Protein AF-A0A2H6MVV5-F1 (afdb_monomer)

Sequence (108 aa):
RSAELLYFADVCAGPGGFSEYVLWRRKWHAKGFGMTLKGPNDFKLEDFYAASSELFEPYYGEGGVEGDGDITRPENISAFQQFVLDNTDQKGVHFLMADGGFSVEGQE

Secondary structure (DSSP, 8-state):
-----EEEEEES-TT-HHHHHHHHHHGGGEEEEEE--SSTTS--GGG-SS--TTTEEE--STTGGGS---TTSHHHHHHHHHHHHHTTTTS--SEEEE------TT--

Structure (mmCIF, N/CA/C/O backbone):
data_AF-A0A2H6MVV5-F1
#
_entry.id   AF-A0A2H6MVV5-F1
#
loop_
_atom_site.group_PDB
_atom_site.id
_atom_site.type_symbol
_atom_site.label_atom_id
_atom_site.label_alt_id
_atom_site.label_comp_id
_atom_site.label_asym_id
_atom_site.label_entity_id
_atom_site.label_seq_id
_atom_site.pdbx_PDB_ins_code
_atom_site.Cartn_x
_atom_site.Cartn_y
_atom_site.Cartn_z
_atom_site.occupancy
_atom_site.B_iso_or_equiv
_atom_site.auth_seq_id
_atom_site.auth_comp_id
_atom_site.auth_asy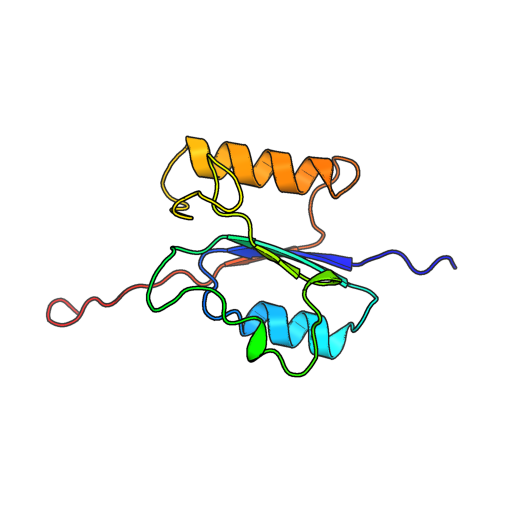m_id
_atom_site.auth_atom_id
_atom_site.pdbx_PDB_model_num
ATOM 1 N N . ARG A 1 1 ? -19.690 -7.672 22.460 1.00 46.81 1 ARG A N 1
ATOM 2 C CA . ARG A 1 1 ? -18.239 -7.608 22.158 1.00 46.81 1 ARG A CA 1
ATOM 3 C C . ARG A 1 1 ? -18.051 -6.428 21.221 1.00 46.81 1 ARG A C 1
ATOM 5 O O . ARG A 1 1 ? -18.814 -6.361 20.267 1.00 46.81 1 ARG A O 1
ATOM 12 N N . SER A 1 2 ? -17.149 -5.493 21.528 1.00 52.41 2 SER A N 1
ATOM 13 C CA . SER A 1 2 ? -16.774 -4.441 20.571 1.00 52.41 2 SER A CA 1
ATOM 14 C C . SER A 1 2 ? -16.255 -5.126 19.305 1.00 52.41 2 SER A C 1
ATOM 16 O O . SER A 1 2 ? -15.496 -6.089 19.428 1.00 52.41 2 SER A O 1
ATOM 18 N N . ALA A 1 3 ? -16.741 -4.745 18.126 1.00 67.06 3 ALA A N 1
ATOM 19 C CA . ALA A 1 3 ? -16.295 -5.348 16.875 1.00 67.06 3 ALA A CA 1
ATOM 20 C C . ALA A 1 3 ? -14.900 -4.799 16.551 1.00 67.06 3 ALA A C 1
ATOM 22 O O . ALA A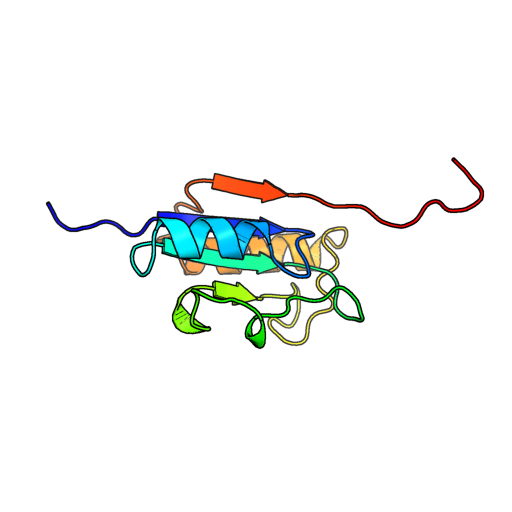 1 3 ? -14.767 -3.671 16.092 1.00 67.06 3 ALA A O 1
ATOM 23 N N . GLU A 1 4 ? -13.865 -5.572 16.870 1.00 85.62 4 GLU A N 1
ATOM 24 C CA . GLU A 1 4 ? -12.477 -5.226 16.570 1.00 85.62 4 GLU A CA 1
ATOM 25 C C . GLU A 1 4 ? -12.238 -5.259 15.051 1.00 85.62 4 GLU A C 1
ATOM 27 O O . GLU A 1 4 ? -12.716 -6.165 14.357 1.00 85.62 4 GLU A O 1
ATOM 32 N N . LEU A 1 5 ? -11.543 -4.243 14.533 1.00 93.06 5 LEU A N 1
ATOM 33 C CA . LEU A 1 5 ? -11.223 -4.125 13.112 1.00 93.06 5 LEU A CA 1
ATOM 34 C C . LEU A 1 5 ? -10.189 -5.174 12.702 1.00 93.06 5 LEU A C 1
ATOM 36 O O . LEU A 1 5 ? -9.177 -5.369 13.369 1.00 93.06 5 LEU A O 1
ATOM 40 N N . LEU A 1 6 ? -10.414 -5.814 11.555 1.00 96.25 6 LEU A N 1
ATOM 41 C CA . LEU A 1 6 ? -9.422 -6.674 10.922 1.00 96.25 6 LEU A CA 1
ATOM 42 C C . LEU A 1 6 ? -8.440 -5.831 10.099 1.00 96.25 6 LEU A C 1
ATOM 44 O O . LEU A 1 6 ? -8.753 -5.424 8.985 1.00 96.25 6 LEU A O 1
ATOM 48 N N . TYR A 1 7 ? -7.241 -5.612 10.624 1.00 98.00 7 TYR A N 1
ATOM 49 C CA . TYR A 1 7 ? -6.128 -5.031 9.869 1.00 98.00 7 TYR A CA 1
ATOM 50 C C . TYR A 1 7 ? -5.432 -6.059 8.976 1.00 98.00 7 TYR A C 1
ATOM 52 O O . TYR A 1 7 ? -5.089 -7.139 9.463 1.00 98.00 7 TYR A O 1
ATOM 60 N N . PHE A 1 8 ? -5.185 -5.714 7.714 1.00 98.25 8 PHE A N 1
ATOM 61 C CA . PHE A 1 8 ? -4.405 -6.522 6.773 1.00 98.25 8 PHE A CA 1
ATOM 62 C C . PHE A 1 8 ? -3.486 -5.647 5.913 1.00 98.25 8 PHE A C 1
ATOM 64 O O . PHE A 1 8 ? -3.714 -4.446 5.785 1.00 98.25 8 PHE A O 1
ATOM 71 N N . ALA A 1 9 ? -2.456 -6.249 5.322 1.00 98.56 9 ALA A N 1
ATOM 72 C CA . ALA A 1 9 ? -1.613 -5.598 4.321 1.00 98.56 9 ALA A CA 1
ATOM 73 C C . ALA A 1 9 ? -1.573 -6.405 3.016 1.00 98.56 9 ALA A C 1
ATOM 75 O O . ALA A 1 9 ? -1.695 -7.631 3.050 1.00 98.56 9 ALA A O 1
ATOM 76 N N . ASP A 1 10 ? -1.394 -5.717 1.891 1.00 98.06 10 ASP A N 1
ATOM 77 C CA . ASP A 1 10 ? -1.328 -6.306 0.551 1.00 98.06 10 ASP A CA 1
ATOM 78 C C . ASP A 1 10 ? -0.183 -5.661 -0.244 1.00 98.06 10 ASP A C 1
ATOM 80 O O . ASP A 1 10 ? -0.208 -4.460 -0.524 1.00 98.06 10 ASP A O 1
ATOM 84 N N . VAL A 1 11 ? 0.864 -6.431 -0.548 1.00 97.94 11 VAL A N 1
ATOM 85 C CA . VAL A 1 11 ? 2.091 -5.914 -1.174 1.00 97.94 11 VAL A CA 1
ATOM 86 C C . VAL A 1 11 ? 2.392 -6.575 -2.515 1.00 97.94 11 VAL A C 1
ATOM 88 O O . VAL A 1 11 ? 2.093 -7.750 -2.719 1.00 97.94 11 VAL A O 1
ATOM 91 N N . CYS A 1 12 ? 3.000 -5.816 -3.432 1.00 96.12 12 CYS A N 1
ATOM 92 C CA . CYS A 1 12 ? 3.171 -6.202 -4.840 1.00 96.12 12 CYS A CA 1
ATOM 93 C C . CYS A 1 12 ? 1.832 -6.547 -5.510 1.00 96.12 12 CYS A C 1
ATOM 95 O O . CYS A 1 12 ? 1.741 -7.491 -6.286 1.00 96.12 12 CYS A O 1
ATOM 97 N N . ALA A 1 13 ? 0.784 -5.817 -5.136 1.00 91.06 13 ALA A N 1
ATOM 98 C CA . ALA A 1 13 ? -0.582 -6.314 -5.222 1.00 91.06 13 ALA A CA 1
ATOM 99 C C . ALA A 1 13 ? -1.449 -5.632 -6.279 1.00 91.06 13 ALA A C 1
ATOM 101 O O . ALA A 1 13 ? -2.637 -5.934 -6.373 1.00 91.06 13 ALA A O 1
ATOM 102 N N . GLY A 1 14 ? -0.913 -4.693 -7.056 1.00 90.88 14 GLY A N 1
ATOM 103 C CA . GLY A 1 14 ? -1.703 -4.042 -8.094 1.00 90.88 14 GLY A CA 1
ATOM 104 C C . GLY A 1 14 ? -2.182 -5.057 -9.151 1.00 90.88 14 GLY A C 1
ATOM 105 O O . GLY A 1 14 ? -1.411 -5.928 -9.556 1.00 90.88 14 GLY A O 1
ATOM 106 N N . PRO A 1 15 ? -3.461 -5.013 -9.580 1.00 94.88 15 PRO A N 1
ATOM 107 C CA . PRO A 1 15 ? -4.445 -3.947 -9.357 1.00 94.88 15 PRO A CA 1
ATOM 108 C C . PRO A 1 15 ? -5.269 -4.036 -8.056 1.00 94.88 15 PRO A C 1
ATOM 110 O O . PRO A 1 15 ? -6.068 -3.138 -7.799 1.00 94.88 15 PRO A O 1
ATOM 113 N N . GLY A 1 16 ? -5.081 -5.068 -7.225 1.00 93.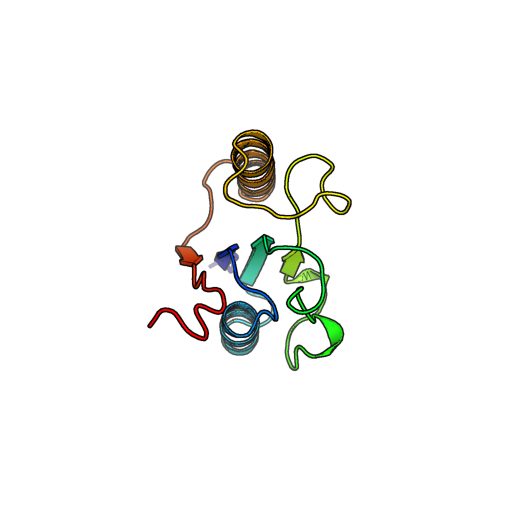56 16 GLY A N 1
ATOM 114 C CA . GLY A 1 16 ? -5.646 -5.149 -5.869 1.00 93.56 16 GLY A CA 1
ATOM 115 C C . GLY A 1 16 ? -6.709 -6.229 -5.631 1.00 93.56 16 GLY A C 1
ATOM 116 O O . GLY A 1 16 ? -7.498 -6.115 -4.694 1.00 93.56 16 GLY A O 1
ATOM 117 N N . GLY A 1 17 ? -6.755 -7.291 -6.443 1.00 92.94 17 GLY A N 1
ATOM 118 C CA . GLY A 1 17 ? -7.804 -8.323 -6.355 1.00 92.94 17 GLY A CA 1
ATOM 119 C C . GLY A 1 17 ? -7.876 -9.067 -5.009 1.00 92.94 17 GLY A C 1
ATOM 120 O O . GLY A 1 17 ? -8.962 -9.424 -4.549 1.00 92.94 17 GLY A O 1
ATOM 121 N N . PHE A 1 18 ? -6.743 -9.272 -4.329 1.00 95.06 18 PHE A N 1
ATOM 122 C CA . PHE A 1 18 ? -6.731 -9.864 -2.984 1.00 95.06 18 PHE A CA 1
ATOM 123 C C . PHE A 1 18 ? -7.400 -8.946 -1.959 1.00 95.06 18 PHE A C 1
ATOM 125 O O . PHE A 1 18 ? -8.285 -9.379 -1.212 1.00 95.06 18 PHE A O 1
ATOM 132 N N . SER A 1 19 ? -7.031 -7.667 -1.967 1.00 94.94 19 SER A N 1
ATOM 133 C CA . SER A 1 19 ? -7.681 -6.634 -1.162 1.00 94.94 19 SER A CA 1
ATOM 134 C C . SER A 1 19 ? -9.178 -6.526 -1.446 1.00 94.94 19 SER A C 1
ATOM 136 O O . SER A 1 19 ? -9.970 -6.493 -0.501 1.00 94.94 19 SER A O 1
ATOM 138 N N . GLU A 1 20 ? -9.589 -6.559 -2.717 1.00 93.50 20 GLU A N 1
ATOM 139 C CA . GLU A 1 20 ? -11.006 -6.559 -3.092 1.00 93.50 20 GLU A CA 1
ATOM 140 C C . GLU A 1 20 ? -11.756 -7.722 -2.429 1.00 93.50 20 GLU A C 1
ATOM 142 O O . GLU A 1 20 ? -12.800 -7.513 -1.805 1.00 93.50 20 GLU A O 1
ATOM 147 N N . TYR A 1 21 ? -11.207 -8.941 -2.482 1.00 93.88 21 TYR A N 1
ATOM 148 C CA . TYR A 1 21 ? -11.827 -10.108 -1.853 1.00 93.88 21 TYR A CA 1
ATOM 149 C C . TYR A 1 21 ? -11.976 -9.950 -0.332 1.00 93.88 21 TYR A C 1
ATOM 151 O O . TYR A 1 21 ? -13.047 -10.234 0.225 1.00 93.88 21 TYR A O 1
ATOM 159 N N . VAL A 1 22 ? -10.924 -9.492 0.356 1.00 94.50 22 VAL A N 1
ATOM 160 C CA . VAL A 1 22 ? -10.956 -9.289 1.813 1.00 94.50 22 VAL A CA 1
ATOM 161 C C . VAL A 1 22 ? -12.024 -8.261 2.182 1.00 94.50 22 VAL A C 1
ATOM 163 O O . VAL A 1 22 ? -12.841 -8.516 3.075 1.00 94.50 22 VAL A O 1
ATOM 166 N N . LEU A 1 23 ? -12.066 -7.134 1.473 1.00 93.25 23 LEU A N 1
ATOM 167 C CA . LEU A 1 23 ? -13.005 -6.045 1.733 1.00 93.25 23 LEU A CA 1
ATOM 168 C C . LEU A 1 23 ? -14.440 -6.422 1.366 1.00 93.25 23 LEU A C 1
ATOM 170 O O . LEU A 1 23 ? -15.354 -6.149 2.139 1.00 93.25 23 LEU A O 1
ATOM 174 N N . TRP A 1 24 ? -14.659 -7.155 0.276 1.00 91.81 24 TRP A N 1
ATOM 175 C CA . TRP A 1 24 ? -15.966 -7.725 -0.049 1.00 91.81 24 TRP A CA 1
ATOM 176 C C . TRP A 1 24 ? -16.472 -8.659 1.057 1.00 91.81 24 TRP A C 1
ATOM 178 O O . TRP A 1 24 ? -17.624 -8.565 1.498 1.00 91.81 24 TRP A O 1
ATOM 188 N N . ARG A 1 25 ? -15.601 -9.543 1.562 1.00 92.75 25 ARG A N 1
ATOM 189 C CA . ARG A 1 25 ? -15.966 -10.529 2.586 1.00 92.75 25 ARG A CA 1
ATOM 190 C C . ARG A 1 25 ? -16.217 -9.889 3.951 1.00 92.75 25 ARG A C 1
ATOM 192 O O . ARG A 1 25 ? -17.114 -10.330 4.674 1.00 92.75 25 ARG A O 1
ATOM 199 N N . ARG A 1 26 ? -15.397 -8.911 4.343 1.00 92.00 26 ARG A N 1
ATOM 200 C CA . ARG A 1 26 ? -15.388 -8.317 5.694 1.00 92.00 26 ARG A CA 1
ATOM 201 C C . ARG A 1 26 ? -16.152 -7.001 5.786 1.00 92.00 26 ARG A C 1
ATOM 203 O O . ARG A 1 26 ? -16.536 -6.608 6.893 1.00 92.00 26 ARG A O 1
ATOM 210 N N . LYS A 1 27 ? -16.442 -6.376 4.645 1.00 89.56 27 LYS A N 1
ATOM 211 C CA . LYS A 1 27 ? -17.068 -5.059 4.527 1.00 89.56 27 LYS A CA 1
ATOM 212 C C . LYS A 1 27 ? -16.271 -4.037 5.356 1.00 89.56 27 LYS A C 1
ATOM 214 O O . LYS A 1 27 ? -15.053 -4.108 5.442 1.00 89.56 27 LYS A O 1
ATOM 219 N N . TRP A 1 28 ? -16.974 -3.151 6.045 1.00 89.56 28 TRP A N 1
ATOM 220 C CA . TRP A 1 28 ? -16.454 -2.144 6.968 1.00 89.56 28 TRP A CA 1
ATOM 221 C C . TRP A 1 28 ? -15.724 -2.669 8.222 1.00 89.56 28 TRP A C 1
ATOM 223 O O . TRP A 1 28 ? -15.189 -1.871 8.981 1.00 89.56 28 TRP A O 1
ATOM 233 N N . HIS A 1 29 ? -15.668 -3.985 8.463 1.00 92.69 29 HIS A N 1
ATOM 234 C CA . HIS A 1 29 ? -14.925 -4.558 9.598 1.00 92.69 29 HIS A CA 1
ATOM 235 C C . HIS A 1 29 ? -13.468 -4.904 9.258 1.00 92.69 29 HIS A C 1
ATOM 237 O O . HIS A 1 29 ? -12.861 -5.734 9.942 1.00 92.69 29 HIS A O 1
ATOM 243 N N . ALA A 1 30 ? -12.928 -4.346 8.176 1.00 94.69 30 ALA A N 1
ATOM 244 C CA . ALA A 1 30 ? -11.540 -4.516 7.785 1.00 94.69 30 ALA A CA 1
ATOM 245 C C . ALA A 1 30 ? -10.930 -3.191 7.328 1.00 94.69 30 ALA A C 1
ATOM 247 O O . ALA A 1 30 ? -11.625 -2.335 6.783 1.00 94.69 30 ALA A O 1
ATOM 248 N N . LYS A 1 31 ? -9.624 -3.062 7.552 1.00 96.06 31 LYS A N 1
ATOM 249 C CA . LYS A 1 31 ? -8.798 -1.944 7.111 1.00 96.06 31 LYS A CA 1
ATOM 250 C C . LYS A 1 31 ? -7.533 -2.502 6.469 1.00 96.06 31 LYS A C 1
ATOM 252 O O . LYS A 1 31 ? -6.808 -3.261 7.113 1.00 96.06 31 LYS A O 1
ATOM 257 N N . GLY A 1 32 ? -7.316 -2.167 5.204 1.00 96.81 32 GLY A N 1
ATOM 258 C CA . GLY A 1 32 ? -6.173 -2.623 4.423 1.00 96.81 32 GLY A CA 1
ATOM 259 C C . GLY A 1 32 ? -5.147 -1.527 4.173 1.00 96.81 32 GLY A C 1
ATOM 260 O O . GLY A 1 32 ? -5.508 -0.358 4.026 1.00 96.81 32 GLY A O 1
ATOM 261 N N . PHE A 1 33 ? -3.884 -1.932 4.083 1.00 97.88 33 PHE A N 1
ATOM 262 C CA . PHE A 1 33 ? -2.756 -1.081 3.705 1.00 97.88 33 PHE A CA 1
ATOM 263 C C . PHE A 1 33 ? -2.032 -1.709 2.515 1.00 97.88 33 PHE A C 1
ATOM 265 O O . PHE A 1 33 ? -1.694 -2.894 2.559 1.00 97.88 33 PHE A O 1
ATOM 272 N N . GLY A 1 34 ? -1.810 -0.936 1.457 1.00 97.62 34 GLY A N 1
ATOM 273 C CA . GLY A 1 34 ? -1.291 -1.449 0.193 1.00 97.62 34 GLY A CA 1
ATOM 274 C C . GLY A 1 34 ? 0.028 -0.819 -0.219 1.00 97.62 34 GLY A C 1
ATOM 275 O O . GLY A 1 34 ? 0.164 0.393 -0.116 1.00 97.62 34 GLY A O 1
ATOM 276 N N . MET A 1 35 ? 0.956 -1.605 -0.765 1.00 98.50 35 MET A N 1
ATOM 277 C CA . MET A 1 35 ? 2.117 -1.075 -1.494 1.00 98.50 35 MET A CA 1
ATOM 278 C C . MET A 1 35 ? 2.334 -1.872 -2.780 1.00 98.50 35 MET A C 1
ATOM 280 O O . MET A 1 35 ? 2.459 -3.093 -2.757 1.00 98.50 35 MET A O 1
ATOM 284 N N . THR A 1 36 ? 2.382 -1.190 -3.917 1.00 98.19 36 THR A N 1
ATOM 285 C CA . THR A 1 36 ? 2.669 -1.792 -5.224 1.00 98.19 36 THR A CA 1
ATOM 286 C C . THR A 1 36 ? 3.426 -0.787 -6.077 1.00 98.19 36 THR A C 1
ATOM 288 O O . THR A 1 36 ? 3.345 0.410 -5.813 1.00 98.19 36 THR A O 1
ATOM 291 N N . LEU A 1 37 ? 4.134 -1.254 -7.105 1.00 97.88 37 LEU A N 1
ATOM 292 C CA . LEU A 1 37 ? 4.791 -0.366 -8.061 1.00 97.88 37 LEU A CA 1
ATOM 293 C C . LEU A 1 37 ? 3.765 0.545 -8.742 1.00 97.88 37 LEU A C 1
ATOM 295 O O . LEU A 1 37 ? 2.740 0.067 -9.237 1.00 97.88 37 LEU A O 1
ATOM 299 N N . LYS A 1 38 ? 4.078 1.839 -8.836 1.00 96.44 38 LYS A N 1
ATOM 300 C CA . LYS A 1 38 ? 3.301 2.759 -9.672 1.00 96.44 38 LYS A CA 1
ATOM 301 C C . LYS A 1 38 ? 3.409 2.403 -11.151 1.00 96.44 38 LYS A C 1
ATOM 303 O O . LYS A 1 38 ? 4.419 1.881 -11.622 1.00 96.44 38 LYS A O 1
ATOM 308 N N . GLY A 1 39 ? 2.378 2.769 -11.910 1.00 94.75 39 GLY A N 1
ATOM 309 C CA . GLY A 1 39 ? 2.354 2.635 -13.364 1.00 94.75 39 GLY A CA 1
ATOM 310 C C . GLY A 1 39 ? 1.162 1.816 -13.866 1.00 94.75 39 GLY A C 1
ATOM 311 O O . GLY A 1 39 ? 0.085 1.883 -13.283 1.00 94.75 39 GLY A O 1
ATOM 312 N N . PRO A 1 40 ? 1.309 1.055 -14.967 1.00 93.75 40 PRO A N 1
ATOM 313 C CA . PRO A 1 40 ? 0.179 0.362 -15.598 1.00 93.75 40 PRO A CA 1
ATOM 314 C C . PRO A 1 40 ? -0.515 -0.683 -14.712 1.00 93.75 40 PRO A C 1
ATOM 316 O O . PRO A 1 40 ? -1.705 -0.943 -14.891 1.00 93.75 40 PRO A O 1
ATOM 319 N N . ASN A 1 41 ? 0.234 -1.266 -13.773 1.00 93.56 41 ASN A N 1
ATOM 320 C CA . ASN A 1 41 ? -0.230 -2.295 -12.845 1.00 93.56 41 ASN A CA 1
ATOM 321 C C . ASN A 1 41 ? -0.415 -1.734 -11.424 1.00 93.56 41 ASN A C 1
ATOM 323 O O . ASN A 1 41 ? -0.243 -2.473 -10.463 1.00 93.56 41 ASN A O 1
ATOM 327 N N . ASP A 1 42 ? -0.704 -0.438 -11.278 1.00 96.00 42 ASP A N 1
ATOM 328 C CA . ASP A 1 42 ? -1.028 0.171 -9.981 1.00 96.00 42 ASP A CA 1
ATOM 329 C C . ASP A 1 42 ? -2.413 -0.290 -9.477 1.00 96.00 42 ASP A C 1
ATOM 331 O O . ASP A 1 42 ? -3.193 -0.898 -10.220 1.00 96.00 42 ASP A O 1
ATOM 335 N N . PHE A 1 43 ? -2.727 -0.014 -8.210 1.00 94.06 43 PHE A N 1
ATOM 336 C CA . PHE A 1 43 ? -4.052 -0.235 -7.636 1.00 94.06 43 PHE A CA 1
ATOM 337 C C . PHE A 1 43 ? -5.136 0.490 -8.440 1.00 94.06 43 PHE A C 1
ATOM 339 O O . PHE A 1 43 ? -4.991 1.659 -8.789 1.00 94.06 43 PHE A O 1
ATOM 346 N N . LYS A 1 44 ? -6.260 -0.196 -8.669 1.00 91.19 44 LYS A N 1
ATOM 347 C CA . LYS A 1 44 ? -7.447 0.361 -9.335 1.00 91.19 44 LYS A CA 1
ATOM 348 C C . LYS A 1 44 ? -8.616 0.378 -8.366 1.00 91.19 44 LYS A C 1
ATOM 350 O O . LYS A 1 44 ? -9.508 -0.466 -8.422 1.00 91.19 44 LYS A O 1
ATOM 355 N N . LEU A 1 45 ? -8.570 1.299 -7.408 1.00 84.25 45 LEU A N 1
ATOM 356 C CA . LEU A 1 45 ? -9.557 1.345 -6.325 1.00 84.25 45 LEU A CA 1
ATOM 357 C C . LEU A 1 45 ? -10.956 1.714 -6.828 1.00 84.25 45 LEU A C 1
ATOM 359 O O . LEU A 1 45 ? -11.944 1.301 -6.231 1.00 84.25 45 LEU A O 1
ATOM 363 N N . GLU A 1 46 ? -11.050 2.457 -7.929 1.00 81.88 46 GLU A N 1
ATOM 364 C CA . GLU A 1 46 ? -12.311 2.770 -8.603 1.00 81.88 46 GLU A CA 1
ATOM 365 C C . GLU A 1 46 ? -13.023 1.532 -9.166 1.00 81.88 46 GLU A C 1
ATOM 367 O O . GLU A 1 46 ? -14.246 1.547 -9.303 1.00 81.88 46 GLU A O 1
ATOM 372 N N . ASP A 1 47 ? -12.276 0.459 -9.438 1.00 81.38 47 ASP A N 1
ATOM 373 C CA . ASP A 1 47 ? -12.816 -0.802 -9.941 1.00 81.38 47 ASP A CA 1
ATOM 374 C C . ASP A 1 47 ? -13.281 -1.724 -8.800 1.00 81.38 47 ASP A C 1
ATOM 376 O O . ASP A 1 47 ? -13.937 -2.736 -9.055 1.00 81.38 47 ASP A O 1
ATOM 380 N N . PHE A 1 48 ? -12.984 -1.393 -7.534 1.00 79.31 48 PHE A N 1
ATOM 381 C CA . PHE A 1 48 ? -13.371 -2.231 -6.402 1.00 79.31 48 PHE A CA 1
ATOM 382 C C . PHE A 1 48 ? -14.889 -2.194 -6.201 1.00 79.31 48 PHE A C 1
ATOM 384 O O . PHE A 1 48 ? -15.468 -1.179 -5.814 1.00 79.31 48 PHE A O 1
ATOM 391 N N . TYR A 1 49 ? -15.549 -3.344 -6.351 1.00 69.19 49 TYR A N 1
ATOM 392 C CA . TYR A 1 49 ? -17.010 -3.416 -6.232 1.00 69.19 49 TYR A CA 1
ATOM 393 C C . TYR A 1 49 ? -17.522 -3.136 -4.805 1.00 69.19 49 TYR A C 1
ATOM 395 O O . TYR A 1 49 ? -18.676 -2.753 -4.603 1.00 69.19 49 TYR A O 1
ATOM 403 N N . ALA A 1 50 ? -16.684 -3.376 -3.791 1.00 63.56 50 ALA A N 1
ATOM 404 C CA . ALA A 1 50 ? -17.107 -3.451 -2.391 1.00 63.56 50 ALA A CA 1
ATOM 405 C C . ALA A 1 50 ? -16.350 -2.530 -1.423 1.00 63.56 50 ALA A C 1
ATOM 407 O O . ALA A 1 50 ? -16.612 -2.576 -0.218 1.00 63.56 50 ALA A O 1
ATOM 408 N N . ALA A 1 51 ? -15.419 -1.711 -1.908 1.00 63.50 51 ALA A N 1
ATOM 409 C CA . ALA A 1 51 ? -14.501 -0.983 -1.04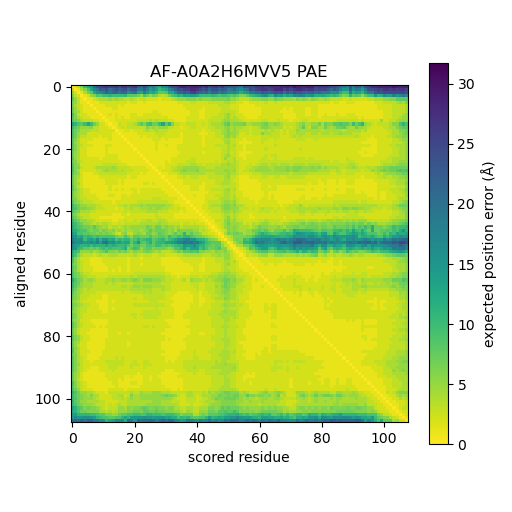7 1.00 63.50 51 ALA A CA 1
ATOM 410 C C . ALA A 1 51 ? -14.475 0.505 -1.382 1.00 63.50 51 ALA A C 1
ATOM 412 O O . ALA A 1 51 ? -14.125 0.906 -2.483 1.00 63.50 51 ALA A O 1
ATOM 413 N N . SER A 1 52 ? -14.826 1.328 -0.393 1.00 68.50 52 SER A N 1
ATOM 414 C CA . SER A 1 52 ? -14.484 2.747 -0.448 1.00 68.50 52 SER A CA 1
ATOM 415 C C . SER A 1 52 ? -12.993 2.930 -0.153 1.00 68.50 52 SER A C 1
ATOM 417 O O . SER A 1 52 ? -12.399 2.111 0.556 1.00 68.50 52 SER A O 1
ATOM 419 N N . SER A 1 53 ? -12.419 4.045 -0.605 1.00 65.44 53 SER A N 1
ATOM 420 C CA . SER A 1 53 ? -11.054 4.469 -0.265 1.00 65.44 53 SER A CA 1
ATOM 421 C C . SER A 1 53 ? -10.800 4.575 1.246 1.00 65.44 53 SER A C 1
ATOM 423 O O . SER A 1 53 ? -9.659 4.544 1.683 1.00 65.44 53 SER A O 1
ATOM 425 N N . GLU A 1 54 ? -11.841 4.655 2.083 1.00 80.44 54 GLU A N 1
ATOM 426 C CA . GLU A 1 54 ? -11.680 4.652 3.543 1.00 80.44 54 GLU A CA 1
ATOM 427 C C . GLU A 1 54 ? -11.286 3.276 4.099 1.00 80.44 54 GLU A C 1
ATOM 429 O O . GLU A 1 54 ? -10.759 3.186 5.209 1.00 80.44 54 GLU A O 1
ATOM 434 N N . LEU A 1 55 ? -11.523 2.192 3.354 1.00 90.31 55 LEU A N 1
ATOM 435 C CA . LEU A 1 55 ? -11.237 0.825 3.799 1.00 90.31 55 LEU A CA 1
ATOM 436 C C . LEU A 1 55 ? -9.864 0.320 3.343 1.00 90.31 55 LEU A C 1
ATOM 438 O O . LEU A 1 55 ? -9.375 -0.665 3.897 1.00 90.31 55 LEU A O 1
ATOM 442 N N . PHE A 1 56 ? -9.232 0.994 2.380 1.00 94.50 56 PHE A N 1
ATOM 443 C CA . PHE A 1 56 ? -7.936 0.612 1.828 1.00 94.50 56 PHE A CA 1
ATOM 444 C C . PHE A 1 56 ? -7.065 1.835 1.545 1.00 94.50 56 PHE A C 1
ATOM 446 O O . PHE A 1 56 ? -7.475 2.713 0.794 1.00 94.50 56 PHE A O 1
ATOM 453 N N . GLU A 1 57 ? -5.865 1.877 2.124 1.00 95.56 57 GLU A N 1
ATOM 454 C CA . GLU A 1 57 ? -4.916 2.983 1.948 1.00 95.56 57 GLU A CA 1
ATOM 455 C C . GLU A 1 57 ? -3.653 2.525 1.203 1.00 95.56 57 GLU A C 1
ATOM 457 O O . GLU A 1 57 ? -2.824 1.813 1.783 1.00 95.56 57 GLU A O 1
ATOM 462 N N . PRO A 1 58 ? -3.479 2.930 -0.069 1.00 95.88 58 PRO A N 1
ATOM 463 C CA . PRO A 1 58 ? -2.212 2.797 -0.775 1.00 95.88 58 PRO A CA 1
ATOM 464 C C . PRO A 1 58 ? -1.137 3.711 -0.177 1.00 95.88 58 PRO A C 1
ATOM 466 O O . PRO A 1 58 ? -1.381 4.889 0.087 1.00 95.88 58 PRO A O 1
ATOM 469 N N . TYR A 1 59 ? 0.070 3.181 -0.016 1.00 97.81 59 TYR A N 1
ATOM 470 C CA . TYR A 1 59 ? 1.244 3.901 0.457 1.00 97.81 59 TYR A CA 1
ATOM 471 C C . TYR A 1 59 ? 2.480 3.395 -0.293 1.00 97.81 59 TYR A C 1
ATOM 473 O O . TYR A 1 59 ? 2.803 2.210 -0.246 1.00 97.81 59 TYR A O 1
ATOM 481 N N . TYR A 1 60 ? 3.178 4.289 -0.990 1.00 98.31 60 TYR A N 1
ATOM 482 C CA . TYR A 1 60 ? 4.194 3.933 -1.987 1.00 98.31 60 TYR A CA 1
ATOM 483 C C . TYR A 1 60 ? 5.634 4.072 -1.466 1.00 98.31 60 TYR A C 1
ATOM 485 O O . TYR A 1 60 ? 6.567 4.260 -2.244 1.00 98.31 60 TYR A O 1
ATOM 493 N N . GLY A 1 61 ? 5.827 3.959 -0.150 1.00 98.00 61 GLY A N 1
ATOM 494 C CA . GLY A 1 61 ? 7.143 3.998 0.486 1.00 98.00 61 GLY A CA 1
ATOM 495 C C . GLY A 1 61 ? 7.615 5.414 0.828 1.00 98.00 61 GLY A C 1
ATOM 496 O O . GLY A 1 61 ? 6.851 6.221 1.358 1.00 98.00 61 GLY A O 1
ATOM 497 N N . GLU A 1 62 ? 8.892 5.712 0.590 1.00 97.4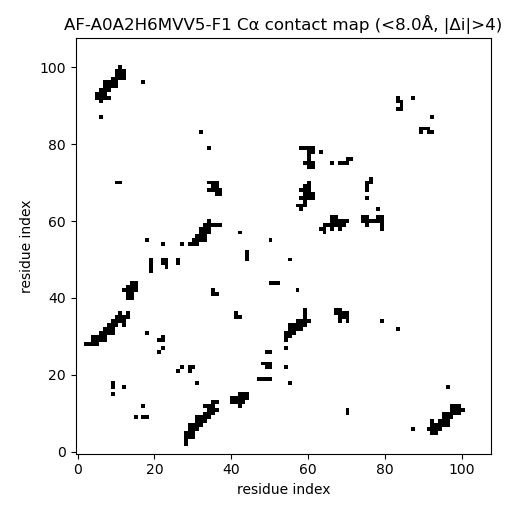4 62 GLU A N 1
ATOM 498 C CA . GLU A 1 62 ? 9.467 7.035 0.843 1.00 97.44 62 GLU A CA 1
ATOM 499 C C . GLU A 1 62 ? 8.723 8.106 0.023 1.00 97.44 62 GLU A C 1
ATOM 501 O O . GLU A 1 62 ? 8.519 7.962 -1.179 1.00 97.44 62 GLU A O 1
ATOM 506 N N . GLY A 1 63 ? 8.276 9.182 0.680 1.00 95.12 63 GLY A N 1
ATOM 507 C CA . GLY A 1 63 ? 7.395 10.185 0.062 1.00 95.12 63 GLY A CA 1
ATOM 508 C C . GLY A 1 63 ? 5.897 9.850 0.133 1.00 95.12 63 GLY A C 1
ATOM 509 O O . GLY A 1 63 ? 5.067 10.638 -0.322 1.00 95.12 63 GLY A O 1
ATOM 510 N N . GLY A 1 64 ? 5.525 8.725 0.751 1.00 95.94 64 GLY A N 1
ATOM 511 C CA . GLY A 1 64 ? 4.140 8.344 1.009 1.00 95.94 64 GLY A CA 1
ATOM 512 C C . GLY A 1 64 ? 3.357 8.090 -0.271 1.00 95.94 64 GLY A C 1
ATOM 513 O O . GLY A 1 64 ? 3.692 7.193 -1.038 1.00 95.94 64 GLY A O 1
ATOM 514 N N . VAL A 1 65 ? 2.302 8.870 -0.514 1.00 94.06 65 VAL A N 1
ATOM 515 C CA . VAL A 1 65 ? 1.481 8.734 -1.731 1.00 94.06 65 VAL A CA 1
ATOM 516 C C . VAL A 1 65 ? 2.239 9.097 -3.012 1.00 94.06 65 VAL A C 1
ATOM 518 O O . VAL A 1 65 ? 1.845 8.655 -4.087 1.00 94.06 65 VAL A O 1
ATOM 521 N N . GLU A 1 66 ? 3.335 9.853 -2.910 1.00 96.19 66 GLU A N 1
ATOM 522 C CA . GLU A 1 66 ? 4.172 10.268 -4.046 1.00 96.19 66 GLU A CA 1
ATOM 523 C C . GLU A 1 66 ? 5.353 9.321 -4.317 1.00 96.19 66 GLU A C 1
ATOM 525 O O . GLU A 1 66 ? 6.098 9.539 -5.272 1.00 96.19 66 GLU A O 1
ATOM 530 N N . GLY A 1 67 ? 5.530 8.276 -3.502 1.00 97.81 67 GLY A N 1
ATOM 531 C CA . GLY A 1 67 ? 6.589 7.283 -3.691 1.00 97.81 67 GLY A CA 1
ATOM 532 C 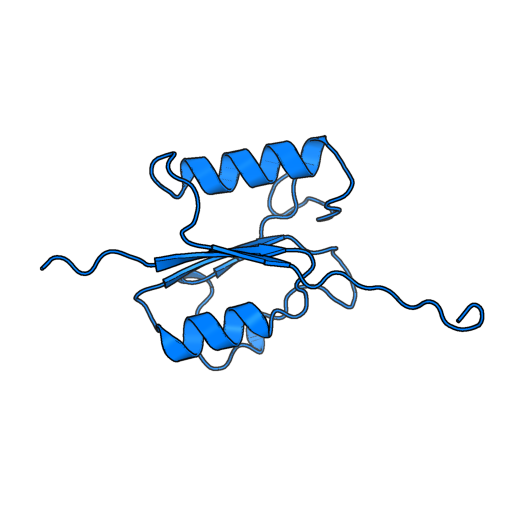C . GLY A 1 67 ? 6.404 6.415 -4.944 1.00 97.81 67 GLY A C 1
ATOM 533 O O . GLY A 1 67 ? 5.378 6.478 -5.631 1.00 97.81 67 GLY A O 1
ATOM 534 N N . ASP A 1 68 ? 7.406 5.586 -5.244 1.00 97.94 68 ASP A N 1
ATOM 535 C CA . ASP A 1 68 ? 7.404 4.677 -6.402 1.00 97.94 68 ASP A CA 1
ATOM 536 C C . ASP A 1 68 ? 6.777 3.301 -6.107 1.00 97.94 68 ASP A C 1
ATOM 538 O O . ASP A 1 68 ? 6.347 2.609 -7.033 1.00 97.94 68 ASP A O 1
ATOM 542 N N . GLY A 1 69 ? 6.682 2.924 -4.828 1.00 98.38 69 GLY A N 1
ATOM 543 C CA . GLY A 1 69 ? 6.139 1.650 -4.368 1.00 98.38 69 GLY A CA 1
ATOM 544 C C . GLY A 1 69 ? 7.053 0.448 -4.601 1.00 98.38 69 GLY A C 1
ATOM 545 O O . GLY A 1 69 ? 6.587 -0.690 -4.535 1.00 98.38 69 GLY A O 1
ATOM 546 N N . ASP A 1 70 ? 8.343 0.672 -4.871 1.00 98.31 70 ASP A N 1
ATOM 547 C CA . ASP A 1 70 ? 9.314 -0.404 -5.066 1.00 98.31 70 ASP A CA 1
ATOM 548 C C . ASP A 1 70 ? 9.679 -1.052 -3.724 1.00 98.31 70 ASP A C 1
ATOM 550 O O . ASP A 1 70 ? 10.432 -0.497 -2.920 1.00 98.31 70 ASP A O 1
ATOM 554 N N . ILE A 1 71 ? 9.157 -2.257 -3.484 1.00 98.19 71 ILE A N 1
ATOM 555 C CA . ILE A 1 71 ? 9.395 -3.012 -2.248 1.00 98.19 71 ILE A CA 1
ATOM 556 C C . ILE A 1 71 ? 10.857 -3.436 -2.065 1.00 98.19 71 ILE A C 1
ATOM 558 O O . ILE A 1 71 ? 11.239 -3.844 -0.973 1.00 98.19 71 ILE A O 1
ATOM 562 N N . THR A 1 72 ? 11.688 -3.377 -3.108 1.00 98.25 72 THR A N 1
ATOM 563 C CA . THR A 1 72 ? 13.100 -3.772 -3.019 1.00 98.25 72 THR A CA 1
ATOM 564 C C . THR A 1 72 ? 13.979 -2.679 -2.412 1.00 98.25 72 THR A C 1
ATOM 566 O O . THR A 1 72 ? 15.102 -2.955 -1.983 1.00 98.25 72 THR A O 1
ATOM 569 N N . ARG A 1 73 ? 13.462 -1.446 -2.320 1.00 98.50 73 ARG A N 1
ATOM 570 C CA . ARG A 1 73 ? 14.167 -0.297 -1.750 1.00 98.50 73 ARG A CA 1
ATOM 571 C C . ARG A 1 73 ? 14.064 -0.291 -0.218 1.00 98.50 73 ARG A C 1
ATOM 573 O O . ARG A 1 73 ? 12.950 -0.237 0.311 1.00 98.50 73 ARG A O 1
ATOM 580 N N . PRO A 1 74 ? 15.186 -0.282 0.529 1.00 98.56 74 PRO A N 1
ATOM 581 C CA . PRO A 1 74 ? 15.163 -0.274 1.995 1.00 98.56 74 PRO A CA 1
ATOM 582 C C . PRO A 1 74 ? 14.393 0.904 2.603 1.00 98.56 74 PRO A C 1
ATOM 584 O O . PRO A 1 74 ? 13.748 0.757 3.646 1.00 98.56 74 PRO A O 1
ATOM 587 N N . GLU A 1 75 ? 14.436 2.061 1.941 1.00 98.50 75 GLU A N 1
ATOM 588 C CA . GLU A 1 75 ? 13.726 3.268 2.368 1.00 98.50 75 GLU A CA 1
ATOM 589 C C . GLU A 1 75 ? 12.207 3.049 2.323 1.00 98.50 75 GLU A C 1
ATOM 591 O O . GLU A 1 75 ? 11.503 3.365 3.283 1.00 98.50 75 GLU A O 1
ATOM 596 N N . ASN A 1 76 ? 11.713 2.410 1.259 1.00 98.56 76 ASN A N 1
ATOM 597 C CA . ASN A 1 76 ? 10.297 2.098 1.086 1.00 98.56 76 ASN A CA 1
ATOM 598 C C . ASN A 1 76 ? 9.814 1.041 2.076 1.00 98.56 76 ASN A C 1
ATOM 600 O O . ASN A 1 76 ? 8.745 1.206 2.662 1.00 98.56 76 ASN A O 1
ATOM 604 N N . ILE A 1 77 ? 10.612 -0.009 2.305 1.00 98.69 77 ILE A N 1
ATOM 605 C CA . ILE A 1 77 ? 10.312 -1.039 3.312 1.00 98.69 77 ILE A CA 1
ATOM 606 C C . ILE A 1 77 ? 10.132 -0.383 4.684 1.00 98.69 77 ILE A C 1
ATOM 608 O O . ILE A 1 77 ? 9.135 -0.622 5.365 1.00 98.69 77 ILE A O 1
ATOM 612 N N . SER A 1 78 ? 11.081 0.473 5.071 1.00 98.69 78 SER A N 1
ATOM 613 C CA . SER A 1 78 ? 11.068 1.135 6.378 1.00 98.69 78 SER A CA 1
ATOM 614 C C . SER A 1 78 ? 9.889 2.103 6.505 1.00 98.69 78 SER A C 1
ATOM 616 O O . SER A 1 78 ? 9.194 2.105 7.522 1.00 98.69 78 SER A O 1
ATOM 618 N N . ALA A 1 79 ? 9.620 2.891 5.460 1.00 98.69 79 ALA A N 1
ATOM 619 C CA . ALA A 1 79 ? 8.508 3.835 5.435 1.00 98.69 79 ALA A CA 1
ATOM 620 C C . ALA A 1 79 ? 7.145 3.125 5.514 1.00 98.69 79 ALA A C 1
ATOM 622 O O . ALA A 1 79 ? 6.301 3.505 6.326 1.00 98.69 79 ALA A O 1
ATOM 623 N N . PHE A 1 80 ? 6.938 2.062 4.729 1.00 98.62 80 PHE A N 1
ATOM 624 C CA . PHE A 1 80 ? 5.692 1.293 4.749 1.00 98.62 80 PHE A CA 1
ATOM 625 C C . PHE A 1 80 ? 5.489 0.563 6.082 1.00 98.62 80 PHE A C 1
ATOM 627 O O . PHE A 1 80 ? 4.386 0.571 6.627 1.00 98.62 80 PHE A O 1
ATOM 634 N N . GLN A 1 81 ? 6.554 -0.010 6.656 1.00 98.62 81 GLN A N 1
ATOM 635 C CA . GLN A 1 81 ? 6.505 -0.612 7.989 1.00 98.62 81 GLN A CA 1
ATOM 636 C C . GLN A 1 81 ? 6.041 0.405 9.041 1.00 98.62 81 GLN A C 1
ATOM 638 O O . GLN A 1 81 ? 5.136 0.101 9.821 1.00 98.62 81 GLN A O 1
ATOM 643 N N . GLN A 1 82 ? 6.642 1.599 9.065 1.00 98.56 82 GLN A N 1
ATOM 644 C CA . GLN A 1 82 ? 6.286 2.637 10.032 1.00 98.56 82 GLN A CA 1
ATOM 645 C C . GLN A 1 82 ? 4.834 3.089 9.849 1.00 98.56 82 GLN A C 1
ATOM 647 O O . GLN A 1 82 ? 4.078 3.123 10.818 1.00 98.56 82 GLN A O 1
ATOM 652 N N . PHE A 1 83 ? 4.421 3.336 8.604 1.00 98.50 83 PHE A N 1
ATOM 653 C CA . PHE A 1 83 ? 3.044 3.688 8.267 1.00 98.50 83 PHE A CA 1
ATOM 654 C C . PHE A 1 83 ? 2.036 2.651 8.787 1.00 98.50 83 PHE A C 1
ATOM 656 O O . PHE A 1 83 ? 1.038 3.012 9.411 1.00 98.50 83 PHE A O 1
ATOM 663 N N . VAL A 1 84 ? 2.306 1.357 8.596 1.00 98.50 84 VAL A N 1
ATOM 664 C CA . VAL A 1 84 ? 1.434 0.286 9.098 1.00 98.50 84 VAL A CA 1
ATOM 665 C C . VAL A 1 84 ? 1.397 0.263 10.627 1.00 98.50 84 VAL A C 1
ATOM 667 O O . VAL A 1 84 ? 0.316 0.153 11.206 1.00 98.50 84 VAL A O 1
ATOM 670 N N . LEU A 1 85 ? 2.543 0.375 11.305 1.00 98.50 85 LEU A N 1
ATOM 671 C CA . LEU A 1 85 ? 2.599 0.360 12.772 1.00 98.50 85 LEU A CA 1
ATOM 672 C C . LEU A 1 85 ? 1.844 1.549 13.383 1.00 98.50 85 LEU A C 1
ATOM 674 O O . LEU A 1 85 ? 1.075 1.366 14.333 1.00 98.50 85 LEU A O 1
ATOM 678 N N . ASP A 1 86 ? 1.985 2.738 12.797 1.00 98.19 86 ASP A N 1
ATOM 679 C CA . ASP A 1 86 ? 1.309 3.962 13.242 1.00 98.19 86 ASP A CA 1
ATOM 680 C C . ASP A 1 86 ? -0.216 3.859 13.134 1.00 98.19 86 ASP A C 1
ATOM 682 O O . ASP A 1 86 ? -0.937 4.405 13.969 1.00 98.19 86 ASP A O 1
ATOM 686 N N . ASN A 1 87 ? -0.713 3.081 12.171 1.00 97.12 87 ASN A N 1
ATOM 687 C CA . ASN A 1 87 ? -2.143 2.869 11.945 1.00 97.12 87 ASN A CA 1
ATOM 688 C C . ASN A 1 87 ? -2.715 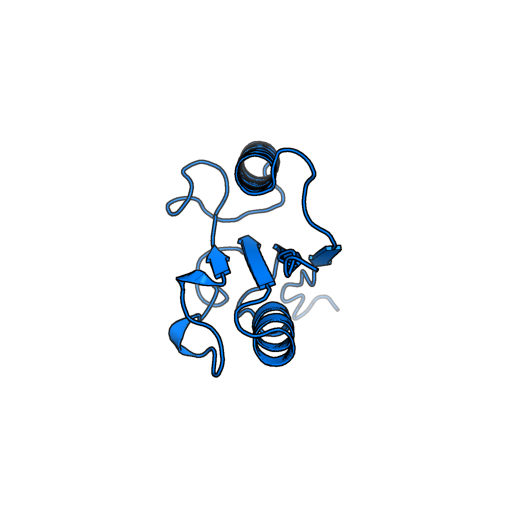1.609 12.620 1.00 97.12 87 ASN A C 1
ATOM 690 O O . ASN A 1 87 ? -3.897 1.299 12.451 1.00 97.12 87 ASN A O 1
ATOM 694 N N . THR A 1 88 ? -1.908 0.870 13.388 1.00 97.00 88 THR A N 1
ATOM 695 C CA . THR A 1 88 ? -2.306 -0.414 14.001 1.00 97.00 88 THR A CA 1
ATOM 696 C C . THR A 1 88 ? -1.934 -0.525 15.480 1.00 97.00 88 THR A C 1
ATOM 698 O O . THR A 1 88 ? -1.691 -1.623 15.982 1.00 97.00 88 THR A O 1
ATOM 701 N N . ASP A 1 89 ? -1.890 0.599 16.205 1.00 97.00 89 ASP A N 1
ATOM 702 C CA . ASP A 1 89 ? -1.541 0.624 17.640 1.00 97.00 89 ASP A CA 1
ATOM 703 C C . ASP A 1 89 ? -0.174 -0.040 17.910 1.00 97.00 89 ASP A C 1
ATOM 705 O O . ASP A 1 89 ? 0.018 -0.732 18.908 1.00 97.00 89 ASP A O 1
ATOM 709 N N . GLN A 1 90 ? 0.765 0.106 16.962 1.00 98.00 90 GLN A N 1
ATOM 710 C CA . GLN A 1 90 ? 2.102 -0.502 16.974 1.00 98.00 90 GLN A CA 1
ATOM 711 C C . GLN A 1 90 ? 2.109 -2.043 17.049 1.00 98.00 90 GLN A C 1
ATOM 713 O O . GLN A 1 90 ? 3.137 -2.646 17.360 1.00 98.00 90 GLN A O 1
ATOM 718 N N . LYS A 1 91 ? 0.982 -2.707 16.757 1.00 97.69 91 LYS A N 1
ATOM 719 C CA . LYS A 1 91 ? 0.872 -4.178 16.761 1.00 97.69 91 LYS A CA 1
ATOM 720 C C . LYS A 1 91 ? 1.173 -4.796 15.402 1.00 97.69 91 LYS A C 1
ATOM 722 O O . LYS A 1 91 ? 1.535 -5.969 15.340 1.00 97.69 91 LYS A O 1
ATOM 727 N N . GLY A 1 92 ? 1.019 -4.022 14.330 1.00 97.88 92 GLY A N 1
ATOM 728 C CA . GLY A 1 92 ? 1.044 -4.523 12.964 1.00 97.88 92 GLY A CA 1
ATOM 729 C C . GLY A 1 92 ? -0.303 -5.106 12.533 1.00 97.88 92 GLY A C 1
ATOM 730 O O . GLY A 1 92 ? -1.327 -4.973 13.204 1.00 97.88 92 GLY A O 1
ATOM 731 N N . VAL A 1 93 ? -0.304 -5.747 11.367 1.00 98.44 93 VAL A N 1
ATOM 732 C CA . VAL A 1 93 ? -1.505 -6.332 10.755 1.00 98.44 93 VAL A CA 1
ATOM 733 C C . VAL A 1 93 ? -1.758 -7.764 11.228 1.00 98.44 93 VAL A C 1
ATOM 735 O O . VAL A 1 93 ? -0.837 -8.471 11.628 1.00 98.44 93 VAL A O 1
ATOM 738 N N . HIS A 1 94 ? -3.007 -8.230 11.127 1.00 98.44 9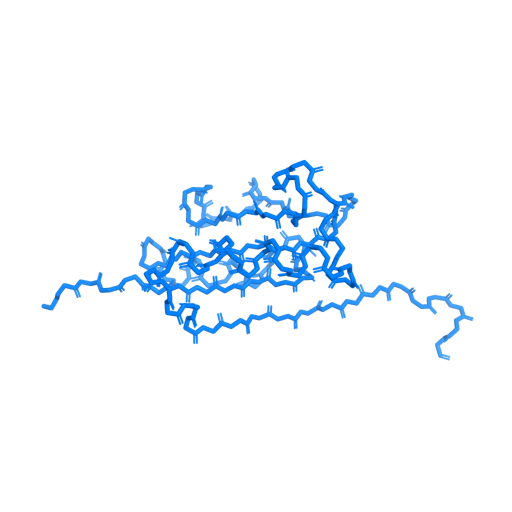4 HIS A N 1
ATOM 739 C CA . HIS A 1 94 ? -3.354 -9.623 11.435 1.00 98.44 94 HIS A CA 1
ATOM 740 C C . HIS A 1 94 ? -2.759 -10.603 10.423 1.00 98.44 94 HIS A C 1
ATOM 742 O O . HIS A 1 94 ? -2.426 -11.731 10.777 1.00 98.44 94 HIS A O 1
ATOM 748 N N . PHE A 1 95 ? -2.671 -10.188 9.161 1.00 98.56 95 PHE A N 1
ATOM 749 C CA . PHE A 1 95 ? -2.006 -10.934 8.103 1.00 98.56 95 PHE A CA 1
ATOM 750 C C . PHE A 1 95 ? -1.540 -9.992 6.993 1.00 98.56 95 PHE A C 1
ATOM 752 O O . PHE A 1 95 ? -2.096 -8.908 6.798 1.00 98.56 95 PHE A O 1
ATOM 759 N N . LEU A 1 96 ? -0.525 -10.441 6.261 1.00 98.56 96 LEU A N 1
ATOM 760 C CA . LEU A 1 96 ? -0.006 -9.805 5.058 1.00 98.56 96 LEU A CA 1
ATOM 761 C C . LEU A 1 96 ? -0.146 -10.784 3.892 1.00 98.56 96 LEU A C 1
ATOM 763 O O . LEU A 1 96 ? 0.112 -11.979 4.049 1.00 98.56 96 LEU A O 1
ATOM 767 N N . MET A 1 97 ? -0.569 -10.271 2.745 1.00 98.44 97 MET A N 1
ATOM 768 C CA . MET A 1 97 ? -0.611 -10.985 1.474 1.00 98.44 97 MET A CA 1
ATOM 769 C C . MET A 1 97 ? 0.444 -10.380 0.546 1.00 98.44 97 MET A C 1
ATOM 771 O O . MET A 1 97 ? 0.682 -9.173 0.583 1.00 98.44 97 MET A O 1
ATOM 775 N N . ALA A 1 98 ? 1.106 -11.224 -0.240 1.00 97.50 98 ALA A N 1
ATOM 776 C CA . ALA A 1 98 ? 2.120 -10.804 -1.198 1.00 97.50 98 ALA A CA 1
ATOM 777 C C . ALA A 1 98 ? 2.062 -11.712 -2.426 1.00 97.50 98 ALA A C 1
ATOM 779 O O . ALA A 1 98 ? 2.173 -12.930 -2.279 1.00 97.50 98 ALA A O 1
ATOM 780 N N . ASP A 1 99 ? 1.898 -11.121 -3.608 1.00 93.44 99 ASP A N 1
ATOM 781 C CA . ASP A 1 99 ? 1.787 -11.847 -4.882 1.00 93.44 99 ASP A CA 1
ATOM 782 C C . ASP A 1 99 ? 2.589 -11.145 -5.988 1.00 93.44 99 ASP A C 1
ATOM 784 O O . ASP A 1 99 ? 2.074 -10.709 -7.014 1.00 93.44 99 ASP A O 1
ATOM 788 N N . GLY A 1 100 ? 3.883 -10.947 -5.725 1.00 92.38 100 GLY A N 1
ATOM 789 C CA . GLY A 1 100 ? 4.767 -10.235 -6.641 1.00 92.38 100 GLY A CA 1
ATOM 790 C C . GLY A 1 100 ? 5.210 -11.089 -7.825 1.00 92.38 100 GLY A C 1
ATOM 791 O O . GLY A 1 100 ? 5.781 -12.163 -7.647 1.00 92.38 100 GLY A O 1
ATOM 792 N N . GLY A 1 101 ? 5.040 -10.550 -9.030 1.00 92.56 101 GLY A N 1
ATOM 793 C CA . GLY A 1 101 ? 5.538 -11.132 -10.271 1.00 92.56 101 GLY A CA 1
ATOM 794 C C . GLY A 1 101 ? 5.726 -10.073 -11.355 1.00 92.56 101 GLY A C 1
ATOM 795 O O . GLY A 1 101 ? 5.160 -8.983 -11.294 1.00 92.56 101 GLY A O 1
ATOM 796 N N . PHE A 1 102 ? 6.542 -10.390 -12.356 1.00 93.00 102 PHE A N 1
ATOM 797 C CA . PHE A 1 102 ? 6.752 -9.566 -13.545 1.00 93.00 102 PHE A CA 1
ATOM 798 C C . PHE A 1 102 ? 6.982 -10.464 -14.763 1.00 93.00 102 PHE A C 1
ATOM 800 O O . PHE A 1 102 ? 7.263 -11.654 -14.620 1.00 93.00 102 PHE A O 1
ATOM 807 N N . SER A 1 103 ? 6.828 -9.905 -15.966 1.00 91.75 103 SER A N 1
ATOM 808 C CA . SER A 1 103 ? 7.015 -10.669 -17.203 1.00 91.75 103 SER A CA 1
ATOM 809 C C . SER A 1 103 ? 8.462 -11.144 -17.349 1.00 91.75 103 SER A C 1
ATOM 811 O O . SER A 1 103 ? 9.394 -10.351 -17.218 1.00 91.75 103 SER A O 1
ATOM 813 N N . VAL A 1 104 ? 8.628 -12.425 -17.675 1.00 93.44 104 VAL A N 1
ATOM 814 C CA . VAL A 1 104 ? 9.905 -13.064 -18.042 1.00 93.44 104 VAL A CA 1
ATOM 815 C C . VAL A 1 104 ? 9.899 -13.525 -19.506 1.00 93.44 104 VAL A C 1
ATOM 817 O O . VAL A 1 104 ? 10.635 -14.431 -19.892 1.00 93.44 104 VAL A O 1
ATOM 820 N N . GLU A 1 105 ? 9.042 -12.908 -20.327 1.00 92.62 105 GLU A N 1
ATOM 821 C CA . GLU A 1 105 ? 8.833 -13.268 -21.730 1.00 92.62 105 GLU A CA 1
ATOM 822 C C . GLU A 1 105 ? 10.163 -13.399 -22.495 1.00 92.62 105 GLU A C 1
ATOM 824 O O . GLU A 1 105 ? 11.004 -12.497 -22.505 1.00 92.62 105 GLU A O 1
ATOM 829 N N . GLY A 1 106 ? 10.347 -14.549 -23.149 1.00 92.19 106 GLY A N 1
ATOM 830 C CA . GLY A 1 106 ? 11.548 -14.866 -23.925 1.00 92.19 106 GLY A CA 1
ATOM 831 C C . GLY A 1 106 ? 12.716 -15.458 -23.126 1.00 92.19 106 GLY A C 1
ATOM 832 O O . GLY A 1 106 ? 13.741 -15.769 -23.734 1.00 92.19 106 GLY A O 1
ATOM 833 N N . GLN A 1 107 ? 12.584 -15.634 -21.807 1.00 84.62 107 GLN A N 1
ATOM 834 C CA . GLN A 1 107 ? 13.594 -16.251 -20.930 1.00 84.62 107 GLN A CA 1
ATOM 835 C C . GLN A 1 107 ? 12.971 -17.213 -19.905 1.00 84.62 107 GLN A C 1
ATOM 837 O O . GLN A 1 107 ? 13.437 -17.292 -18.769 1.00 84.62 107 GLN A O 1
ATOM 842 N N . GLU A 1 108 ? 11.904 -17.908 -20.305 1.00 72.56 108 GLU A N 1
ATOM 843 C CA . GLU A 1 108 ? 11.214 -18.884 -19.448 1.00 72.56 108 GLU A CA 1
ATOM 844 C C . GLU A 1 108 ? 12.065 -20.119 -19.125 1.00 72.56 108 GLU A C 1
ATOM 846 O O . GLU A 1 108 ? 12.803 -20.598 -20.023 1.00 72.56 108 GLU A O 1
#

Nearest PDB structures (foldseek):
  4n48-assembly1_B  TM=9.877E-01  e=4.196E-20  Homo sapiens
  8w8f-assembly1_b  TM=9.832E-01  e=2.484E-18  Homo sapiens
  8p4f-assembly1_O  TM=9.803E-01  e=1.102E-17  Homo sapiens
  4n48-assembly2_A  TM=9.817E-01  e=4.890E-17  Homo sapiens
  4n49-assembly1_A  TM=9.698E-01  e=7.925E-16  Homo sapiens

pLDDT: mean 92.32, std 9.96, range [46.81, 98.69]

Mean predicted aligned error: 4.04 Å

Radius of gyration: 14.12 Å; Cα contacts (8 Å, |Δi|>4): 192; chains: 1; bounding box: 33×29×46 Å

Foldseek 3Di:
DPLAAAEEEEALAFCPVVVLVVCQVCPVSYAYEYFHFDDPRYHDQVPRPGDDCRRYAYFQFVVTVPHGRPCVDPRRVVRSLVVQCVVVVNPGGPYYHYDHDDDPPPND

Solvent-accessible surface area (backbone atoms only — not comparable to full-atom values): 6111 Å² total; per-residue (Å²): 128,86,86,74,70,45,40,33,35,38,32,44,33,40,50,32,66,69,59,43,52,52,29,54,75,47,38,92,47,31,40,38,40,30,32,28,44,66,64,98,52,25,69,45,65,89,74,38,92,55,45,57,73,90,38,44,46,73,38,16,17,54,73,35,79,75,25,58,15,50,74,88,39,69,61,20,45,53,39,43,52,50,55,46,22,75,74,35,85,69,70,47,57,82,47,75,47,74,66,71,82,77,91,53,86,96,70,121

InterPro domains:
  IPR002877 Ribosomal RNA methyltransferase, FtsJ domain [PF01728] (8-107)
  IPR025816 RrmJ-type ribose 2-O-methyltransferase domain [PS51613] (1-108)
  IPR050851 mRNA Cap 2'-O-Ribose Methyltransferase [PTHR16121] (1-108)

Organism: NCBI:txid3147026

=== Feature glossary ===
Reading guide. The protein is described through the following features:

Foldseek 3Di. A 3Di character summarizes, for each residue, the relative orientation of the Cα frame of its nearest spatial neighbor. Because it encodes fold topology rather than chemistry, 3Di alignments detect remote structural similarity that sequence alignment misses.

Contact-map, Ramachandran, and PAE plots. Plot images: a contact map (which residues are close in 3D, as an N×N binary image), a Ramachandran scatter (backbone torsion angles, revealing secondary-structure composition at a glance), and — for AlphaFold structures — a PAE heatmap (pairwise prediction confidence).

Radius of gyration, Cα contacts, bounding box. Radius of gyration (Rg) is the root-mean-square distance of Cα atoms from their centroid — a single number for overall size and compactness. A globular domain of N residues has Rg ≈ 2.2·N^0.38 Å; an extended or disordered chain has a much larger Rg. The Cα contact count is the number of residue pairs whose Cα atoms are within 8 Å and are more than four positions apart in sequence — a standard proxy for tertiary packing density. The bounding box is the smallest axis-aligned box enclosing all Cα atoms.

Secondary structure (8-state, DSSP). Eight-state secondary structure (DSSP): H is the canonical α-helix, G the tighter 3₁₀-helix, I the wider π-helix; E/B are β-structure, T and S are turns and bends, and '-' is everything else. DSSP derives these from the pattern of main-chain N–H···O=C hydrogen bonds, not from the sequence.

B-factor. B-factor (Debye–Waller factor) reflects atomic displacement in the crystal lattice. It is an experimental observable (units Å²), not a prediction; low values mean the atom is pinned down, high values mean it moves or is heterogeneous across the crystal.

pLDDT. pLDDT is the predicted lDDT-Cα score: AlphaFold's confidence that the local environment of each residue (all inter-atomic distances within 15 Å) is correctly placed. It is a per-residue number between 0 and 100, with higher meaning more reliable.

Nearest PDB structures. Nearest PDB neighbors are the top structural matches found by Foldseek when searching this structure against the entire Protein Data Bank. Each hit reports a TM-score (0 to 1; >0.5 almost always implies the same fold) and an E-value. These are *structural* homologs — they may share no detectable sequence similarity.

Solvent-accessible surface area. Accessible surface area quantifies burial. A residue with SASA near zero is packed into the hydrophobic core; one with SASA >100 Å² sits on the surface. Computed here via the Shrake–Rupley numerical algorithm with a 1.4 Å probe.

Rendered structure images. Structure images are PyMOL renders from six orthogonal camera directions. Cartoon representation draws helices as coils and strands as arrows; sticks shows the backbone as bonds; surface shows the solvent-excluded envelope. Rainbow coloring maps sequence position to hue (blue→red, N→C); chain coloring assigns a distinct color per polypeptide.

Backbone torsions (φ/ψ). φ (phi) and ψ (psi) are the two rotatable backbone dihedrals per residue: φ is the C(i-1)–N–Cα–C torsion, ψ is the N–Cα–C–N(i+1) torsion, both in degrees on (−180°, 180°]. α-helical residues cluster near (−60°, −45°); β-strand residues near (−120°, +130°). A Ramachandran plot is simply a scatter of (φ, ψ) for every residue.

Predicted aligned error. Predicted Aligned Error (PAE) is an AlphaFold confidence matrix: entry (i, j) is the expected error in the position of residue j, in ångströms, when the prediction is superimposed on the true structure at residue i. Low PAE within a block of residues means that block is internally rigid and well-predicted; high PAE between two blocks means their relative placement is uncertain even if each block individually is confident.

mmCIF coordinates. Structure coordinates are given as an mmCIF _atom_site loop: one row per atom with element, residue name, chain id, sequence number, and x/y/z position in Å. Only the four main-chain atoms per residue are included here; side chains are omitted to keep the record compact.

InterPro / GO / CATH / organism. Database cross-references. InterPro integrates a dozen domain/family signature databases into unified entries with residue-range hits. GO terms attach function/process/location labels with evidence codes. CATH codes position the fold in a four-level structural taxonomy. Organism is the NCBI-taxonomy species name.

Secondary structure (3-state, P-SEA). SS3 is a coarse helix/strand/coil call (letters a/b/c) made by the P-SEA algorithm from inter-Cα distances and dihedrals. It is less detailed than DSSP but needs only Cα positions.

Sequence. Sequence gives t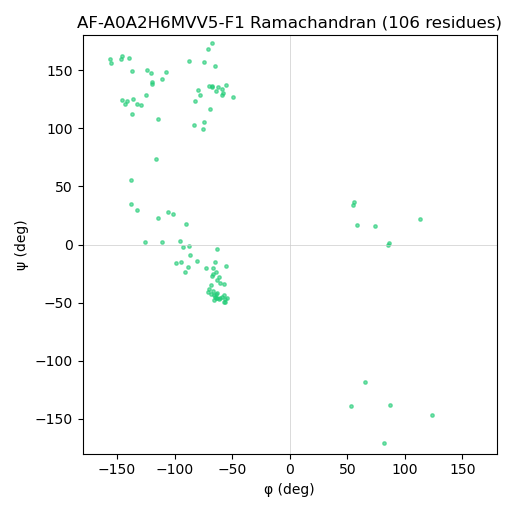he chain of amino acids in standard one-letter code (A=alanine, C=cysteine, …, Y=tyrosine), read N→C. It is the only feature that is directly encoded by the gene; all structural features are derived from the folded form of this sequence.